Protein AF-A0A834HCZ9-F1 (afdb_monomer_lite)

Structure (mmCIF, N/CA/C/O backbone):
data_AF-A0A834HCZ9-F1
#
_entry.id   AF-A0A834HCZ9-F1
#
loop_
_atom_site.group_PDB
_atom_site.id
_atom_site.type_symbol
_atom_site.label_atom_id
_atom_site.label_alt_id
_atom_site.label_comp_id
_atom_site.label_asym_id
_atom_site.label_entity_id
_atom_site.label_seq_id
_atom_site.pdbx_PDB_ins_code
_atom_site.Cartn_x
_atom_site.Cartn_y
_atom_site.Cartn_z
_atom_site.occupancy
_atom_site.B_iso_or_equiv
_atom_site.auth_seq_id
_atom_site.auth_comp_id
_atom_site.auth_asym_id
_atom_site.auth_atom_id
_atom_site.pdbx_PDB_model_num
ATOM 1 N N . MET A 1 1 ? -36.374 0.928 12.266 1.00 33.06 1 MET A N 1
ATOM 2 C CA . MET A 1 1 ? -35.812 -0.282 11.628 1.00 33.06 1 MET A CA 1
ATOM 3 C C . MET A 1 1 ? -34.668 -0.762 12.506 1.00 33.06 1 MET A C 1
ATOM 5 O O . MET A 1 1 ? -33.720 -0.014 12.688 1.00 33.06 1 MET A O 1
ATOM 9 N N . CYS A 1 2 ? -34.815 -1.922 13.146 1.00 36.78 2 CYS A N 1
ATOM 10 C CA . CYS A 1 2 ? -33.814 -2.497 14.048 1.00 36.78 2 CYS A CA 1
ATOM 11 C C . CYS A 1 2 ? -32.765 -3.234 13.202 1.00 36.78 2 CYS A C 1
ATOM 13 O O . CYS A 1 2 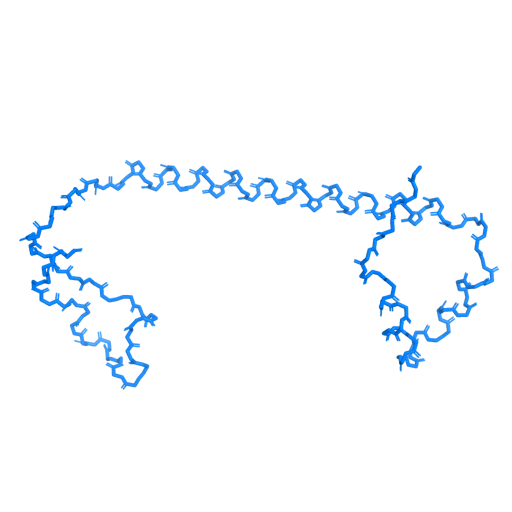? -33.117 -4.161 12.472 1.00 36.78 2 CYS A O 1
ATOM 15 N N . ALA A 1 3 ? -31.510 -2.782 13.230 1.00 40.81 3 ALA A N 1
ATOM 16 C CA . ALA A 1 3 ? -30.418 -3.453 12.535 1.00 40.81 3 ALA A CA 1
ATOM 17 C C . ALA A 1 3 ? -29.936 -4.624 13.397 1.00 40.81 3 ALA A C 1
ATOM 19 O O . ALA A 1 3 ? -29.368 -4.426 14.468 1.00 40.81 3 ALA A O 1
ATOM 20 N N . LYS A 1 4 ? -30.194 -5.849 12.938 1.00 43.56 4 LYS A N 1
ATOM 21 C CA . LYS A 1 4 ? -29.715 -7.066 13.590 1.00 43.56 4 LYS A CA 1
ATOM 22 C C . LYS A 1 4 ? -28.270 -7.302 13.148 1.00 43.56 4 LYS A C 1
ATOM 24 O O . LYS A 1 4 ? -28.021 -7.575 11.975 1.00 43.56 4 LYS A O 1
ATOM 29 N N . VAL A 1 5 ? -27.316 -7.113 14.059 1.00 49.75 5 VAL A N 1
ATOM 30 C CA . VAL A 1 5 ? -25.889 -7.363 13.802 1.00 49.75 5 VAL A CA 1
ATOM 31 C C . VAL A 1 5 ? -25.666 -8.875 13.820 1.00 49.75 5 VAL A C 1
ATOM 33 O O . VAL A 1 5 ? -25.429 -9.472 14.866 1.00 49.75 5 VAL A O 1
ATOM 36 N N . MET A 1 6 ? -25.789 -9.501 12.651 1.00 43.09 6 MET A N 1
ATOM 37 C CA . MET A 1 6 ? -25.532 -10.931 12.471 1.00 43.09 6 MET A CA 1
ATOM 38 C C . MET A 1 6 ? -24.066 -11.226 12.824 1.00 43.09 6 MET A C 1
ATOM 40 O O . MET A 1 6 ? -23.160 -10.703 12.177 1.00 43.09 6 MET A O 1
ATOM 44 N N . GLY A 1 7 ? -23.840 -12.030 13.866 1.00 51.34 7 GLY A N 1
ATOM 45 C CA . GLY A 1 7 ? -22.506 -12.414 14.351 1.00 51.34 7 GLY A CA 1
ATOM 46 C C . GLY A 1 7 ? -22.211 -12.041 15.808 1.00 51.34 7 GLY A C 1
ATOM 47 O O . GLY A 1 7 ? -21.328 -12.648 16.404 1.00 51.34 7 GLY A O 1
ATOM 48 N N . PHE A 1 8 ? -22.967 -11.116 16.415 1.00 49.97 8 PHE A N 1
ATOM 49 C CA . PHE A 1 8 ? -22.888 -10.877 17.867 1.00 49.97 8 PHE A CA 1
ATOM 50 C C . PHE A 1 8 ? -23.699 -11.909 18.671 1.00 49.97 8 PHE A C 1
ATOM 52 O O . PHE A 1 8 ? -23.389 -12.171 19.828 1.00 49.97 8 PHE A O 1
ATOM 59 N N . ASP A 1 9 ? -24.679 -12.562 18.036 1.00 53.81 9 ASP A N 1
ATOM 60 C CA . ASP A 1 9 ? -25.498 -13.623 18.641 1.00 53.81 9 ASP A CA 1
ATOM 61 C C . ASP A 1 9 ? -24.639 -14.809 19.136 1.00 53.81 9 ASP A C 1
ATOM 63 O O . ASP A 1 9 ? -24.907 -15.376 20.192 1.00 53.81 9 ASP A O 1
ATOM 67 N N . ALA A 1 10 ? -23.547 -15.119 18.424 1.00 54.56 10 ALA A N 1
ATOM 68 C CA . ALA A 1 10 ? -22.605 -16.184 18.784 1.00 54.56 10 ALA A CA 1
ATOM 69 C C . ALA A 1 10 ? -21.653 -15.800 19.932 1.00 54.56 10 ALA A C 1
ATOM 71 O O . ALA A 1 10 ? -21.031 -16.667 20.541 1.00 54.56 10 ALA A O 1
ATOM 72 N N . PHE A 1 11 ? -21.524 -14.506 20.246 1.00 58.22 11 PHE A N 1
ATOM 73 C CA . PHE A 1 11 ? -20.646 -14.035 21.319 1.00 58.22 11 PHE A CA 1
ATOM 74 C C . PHE A 1 11 ? -21.198 -14.424 22.695 1.00 58.22 11 PHE A C 1
ATOM 76 O O . PHE A 1 11 ? -20.442 -14.786 23.593 1.00 58.22 11 PHE A O 1
ATOM 83 N N . CYS A 1 12 ? -22.524 -14.418 22.842 1.00 54.31 12 CYS A N 1
ATOM 84 C CA . CYS A 1 12 ? -23.192 -14.884 24.053 1.00 54.31 12 CYS A CA 1
ATOM 85 C C . CYS A 1 12 ? -23.027 -16.397 24.259 1.00 54.31 12 CYS A C 1
ATOM 87 O O . CYS A 1 12 ? -22.833 -16.821 25.394 1.00 54.31 12 CYS A O 1
ATOM 89 N N . GLU A 1 13 ? -23.064 -17.196 23.186 1.00 58.00 13 GLU A N 1
ATOM 90 C CA . GLU A 1 13 ? -22.826 -18.647 23.258 1.00 58.00 13 GLU A CA 1
ATOM 91 C C . GLU A 1 13 ? -21.376 -18.954 23.663 1.00 58.00 13 GLU A C 1
ATOM 93 O O . GLU A 1 13 ? -21.148 -19.749 24.570 1.00 58.00 13 GLU A O 1
ATOM 98 N N . LEU A 1 14 ? -20.402 -18.234 23.093 1.00 58.59 14 LEU A N 1
ATOM 99 C CA . LEU A 1 14 ? -18.978 -18.350 23.439 1.00 58.59 14 LEU A CA 1
ATOM 100 C C . LEU A 1 14 ? -18.664 -17.959 24.891 1.00 58.59 14 LEU A C 1
ATOM 102 O O . LEU A 1 14 ? -17.825 -18.585 25.532 1.00 58.59 14 LEU A O 1
ATOM 106 N N . LEU A 1 15 ? -19.333 -16.934 25.427 1.00 61.34 15 LEU A N 1
ATOM 107 C CA . LEU A 1 15 ? -19.164 -16.516 26.823 1.00 61.34 15 LEU A CA 1
ATOM 108 C C . LEU A 1 15 ? -19.917 -17.410 27.819 1.00 61.34 15 LEU A C 1
ATOM 110 O O . LEU A 1 15 ? -19.579 -17.406 29.002 1.00 61.34 15 LEU A O 1
ATOM 114 N N . ALA A 1 16 ? -20.932 -18.151 27.365 1.00 60.44 16 ALA A N 1
ATOM 115 C CA . ALA A 1 16 ? -21.678 -19.087 28.202 1.00 60.44 16 ALA A CA 1
ATOM 116 C C . ALA A 1 16 ? -20.897 -20.384 28.478 1.00 60.44 16 ALA A C 1
ATOM 118 O O . ALA A 1 16 ? -21.116 -21.011 29.514 1.00 60.44 16 ALA A O 1
ATOM 119 N N . GLU A 1 17 ? -19.975 -20.770 27.590 1.00 63.53 17 GLU A N 1
ATOM 120 C CA . GLU A 1 17 ? -19.097 -21.936 27.776 1.00 63.53 17 GLU A CA 1
ATOM 121 C C . GLU A 1 17 ? -17.920 -21.662 28.726 1.00 63.53 17 GLU A C 1
ATOM 123 O O . GLU A 1 17 ? -17.346 -22.588 29.302 1.00 63.53 17 GLU A O 1
ATOM 128 N N . AS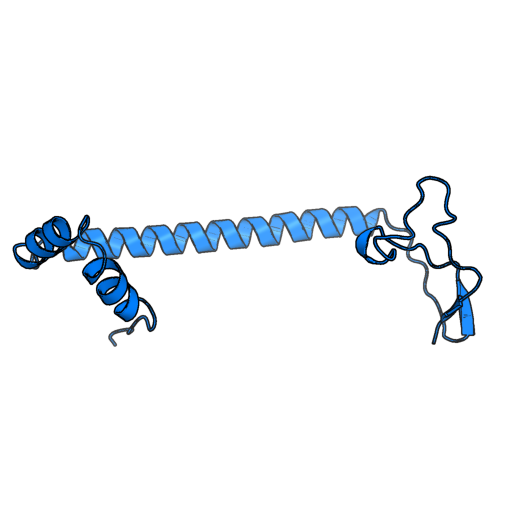P A 1 18 ? -17.574 -20.392 28.936 1.00 64.69 18 ASP A N 1
ATOM 129 C CA . ASP A 1 18 ? -16.428 -20.002 29.745 1.00 64.69 18 ASP A CA 1
ATOM 130 C C . ASP A 1 18 ? -16.848 -19.751 31.207 1.00 64.69 18 ASP A C 1
ATOM 132 O O . ASP A 1 18 ? -17.465 -18.736 31.551 1.00 64.69 18 ASP A O 1
ATOM 136 N N . SER A 1 19 ? -16.511 -20.688 32.108 1.00 65.94 19 SER A N 1
ATOM 137 C CA . SER A 1 19 ? -16.925 -20.657 33.525 1.00 65.94 19 SER A CA 1
ATOM 138 C C . SER A 1 19 ? -16.509 -19.377 34.258 1.00 65.94 19 SER A C 1
ATOM 140 O O . SER A 1 19 ? -17.097 -19.022 35.280 1.00 65.94 19 SER A O 1
ATOM 142 N N . TYR A 1 20 ? -15.493 -18.684 33.738 1.00 66.69 20 TYR A N 1
ATOM 143 C CA . TYR A 1 20 ? -15.000 -17.418 34.271 1.00 66.69 20 TYR A CA 1
ATOM 144 C C . TYR A 1 20 ? -15.990 -16.259 34.091 1.00 66.69 20 TYR A C 1
ATOM 146 O O . TYR A 1 20 ? -16.056 -15.368 34.940 1.00 66.69 20 TYR A O 1
ATOM 154 N N . PHE A 1 21 ? -16.784 -16.264 33.018 1.00 61.25 21 PHE A N 1
ATOM 155 C CA . PHE A 1 21 ? -17.682 -15.159 32.671 1.00 61.25 21 PHE A CA 1
ATOM 156 C C . PHE A 1 21 ? -19.136 -15.385 33.111 1.00 61.25 21 PHE A C 1
ATOM 158 O O . PHE A 1 21 ? -19.933 -14.443 33.099 1.00 61.25 21 PHE A O 1
ATOM 165 N N . ALA A 1 22 ? -19.479 -16.582 33.600 1.00 64.06 22 ALA A N 1
ATOM 166 C CA . ALA A 1 22 ? -20.824 -16.927 34.071 1.00 64.06 22 ALA A CA 1
ATOM 167 C C . ALA A 1 22 ? -21.370 -15.958 35.145 1.00 64.06 22 ALA A C 1
ATOM 169 O O . ALA A 1 22 ? -22.536 -15.561 35.102 1.00 64.06 22 ALA A O 1
ATOM 170 N N . GLY A 1 23 ? -20.520 -15.509 36.077 1.00 62.75 23 GLY A N 1
ATOM 171 C CA . GLY A 1 23 ? -20.898 -14.529 37.107 1.00 62.75 23 GLY A CA 1
ATOM 172 C C . GLY A 1 23 ? -21.165 -13.120 36.559 1.00 62.75 23 GLY A C 1
ATOM 173 O O . GLY A 1 23 ? -21.976 -12.381 37.116 1.00 62.75 23 GLY A O 1
ATOM 174 N N . VAL A 1 24 ? -20.528 -12.759 35.441 1.00 62.91 24 VAL A N 1
ATOM 175 C CA . VAL A 1 24 ? -20.728 -11.471 34.758 1.00 62.91 24 VAL A CA 1
ATOM 176 C C . VAL A 1 24 ? -22.061 -11.476 34.009 1.00 62.91 24 VAL A C 1
ATOM 178 O O . VAL A 1 24 ? -22.833 -10.527 34.137 1.00 62.91 24 VAL A O 1
ATOM 181 N N . LEU A 1 25 ? -22.385 -12.573 33.313 1.00 62.41 25 LEU A N 1
ATOM 182 C CA . LEU A 1 25 ? -23.666 -12.748 32.617 1.00 62.41 25 LEU A CA 1
ATOM 183 C C . LEU A 1 25 ? -24.864 -12.688 33.582 1.00 62.41 25 LEU A C 1
ATOM 185 O O . LEU A 1 25 ? -25.855 -12.014 33.293 1.00 62.41 25 LEU A O 1
ATOM 189 N N . ALA A 1 26 ? -24.751 -13.310 34.761 1.00 64.00 26 ALA A N 1
ATOM 190 C CA . ALA A 1 26 ? -25.784 -13.250 35.798 1.00 64.00 26 ALA A CA 1
ATOM 191 C C . ALA A 1 26 ? -26.030 -11.816 36.313 1.00 64.00 26 ALA A C 1
ATOM 193 O O . ALA A 1 26 ? -27.177 -11.421 36.521 1.00 64.00 26 ALA A O 1
ATOM 194 N N . GLY A 1 27 ? -24.970 -11.011 36.464 1.00 62.94 27 GLY A N 1
ATOM 195 C CA . GLY A 1 27 ? -25.078 -9.605 36.873 1.00 62.94 27 GLY A CA 1
ATOM 196 C C . GLY A 1 27 ? -25.651 -8.681 35.790 1.00 62.94 27 GLY A C 1
ATOM 197 O O . GLY A 1 27 ? -26.332 -7.703 36.109 1.00 62.94 27 GLY A O 1
ATOM 198 N N . MET A 1 28 ? -25.433 -8.999 34.509 1.00 57.38 28 MET A N 1
ATOM 199 C CA . MET A 1 28 ? -25.997 -8.248 33.378 1.00 57.38 28 MET A CA 1
ATOM 200 C C . MET A 1 28 ? -27.511 -8.467 33.233 1.00 57.38 28 MET A C 1
ATOM 202 O O . MET A 1 28 ? -28.232 -7.521 32.914 1.00 57.38 28 MET A O 1
ATOM 206 N N . ALA A 1 29 ? -28.011 -9.670 33.541 1.00 57.78 29 ALA A N 1
ATOM 207 C CA . ALA A 1 29 ? -29.440 -9.992 33.502 1.00 57.78 29 ALA A CA 1
ATOM 208 C C . ALA A 1 29 ? -30.270 -9.218 34.549 1.00 57.78 29 ALA A C 1
ATOM 210 O O . ALA A 1 29 ? -31.433 -8.905 34.310 1.00 57.78 29 ALA A O 1
ATOM 211 N N . SER A 1 30 ? -29.679 -8.840 35.689 1.00 54.41 30 SER A N 1
ATOM 212 C CA . SER A 1 30 ? -30.379 -8.104 36.756 1.00 54.41 30 SER A CA 1
ATOM 213 C C . SER A 1 30 ? -30.423 -6.576 36.580 1.00 54.41 30 SER A C 1
ATOM 215 O O . SER A 1 30 ? -31.036 -5.892 37.396 1.00 54.41 30 SER A O 1
ATOM 217 N N . GLY A 1 31 ? -29.772 -6.015 35.551 1.00 54.66 31 GLY A N 1
ATOM 218 C CA . GLY A 1 31 ? -29.576 -4.561 35.388 1.00 54.66 31 GLY A CA 1
ATOM 219 C C . GLY A 1 31 ? -30.098 -3.952 34.079 1.00 54.66 31 GLY A C 1
ATOM 220 O O . GLY A 1 31 ? -29.694 -2.840 33.725 1.00 54.66 31 GLY A O 1
ATOM 221 N N . GLN A 1 32 ? -30.950 -4.665 33.337 1.00 52.91 32 GLN A N 1
ATOM 222 C CA . GLN A 1 32 ? -31.156 -4.423 31.901 1.00 52.91 32 GLN A CA 1
ATOM 223 C C . GLN A 1 32 ? -31.787 -3.074 31.501 1.00 52.91 32 GLN A C 1
ATOM 225 O O . GLN A 1 32 ? -31.609 -2.669 30.358 1.00 52.91 32 GLN A O 1
ATOM 230 N N . GLU A 1 33 ? -32.439 -2.309 32.379 1.00 50.97 33 GLU A N 1
ATOM 231 C CA . GLU A 1 33 ? -33.152 -1.096 31.922 1.00 50.97 33 GLU A CA 1
ATOM 232 C C . GLU A 1 33 ? -32.336 0.211 31.933 1.00 50.97 33 GLU A C 1
ATOM 234 O O . GLU A 1 33 ? -32.762 1.194 31.332 1.00 50.97 33 GLU A O 1
ATOM 239 N N . ARG A 1 34 ? -31.153 0.274 32.568 1.00 48.34 34 ARG A N 1
ATOM 240 C CA . ARG A 1 34 ? -30.403 1.550 32.719 1.00 48.34 34 ARG A CA 1
ATOM 241 C C . ARG A 1 34 ? -29.015 1.609 32.081 1.00 48.34 34 ARG A C 1
ATOM 243 O O . ARG A 1 34 ? -28.443 2.693 31.992 1.00 48.34 34 ARG A O 1
ATOM 250 N N . ILE A 1 35 ? -28.463 0.480 31.638 1.00 53.44 35 ILE A N 1
ATOM 251 C CA . ILE A 1 35 ? -27.079 0.401 31.129 1.00 53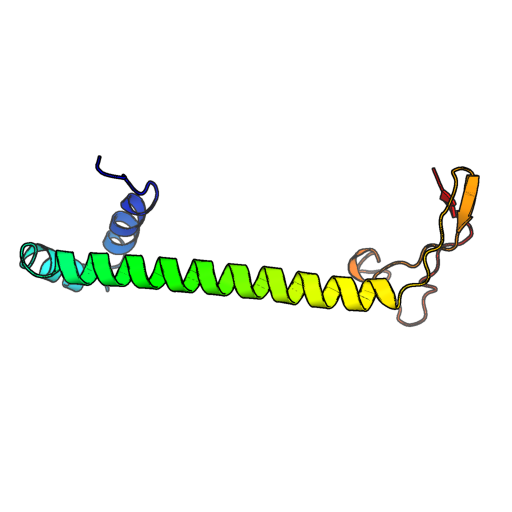.44 35 ILE A CA 1
ATOM 252 C C . ILE A 1 35 ? -27.033 0.427 29.589 1.00 53.44 35 ILE A C 1
ATOM 254 O O . ILE A 1 35 ? -26.029 0.850 29.017 1.00 53.44 35 ILE A O 1
ATOM 258 N N . HIS A 1 36 ? -28.134 0.068 28.917 1.00 53.84 36 HIS A N 1
ATOM 259 C CA . HIS A 1 36 ? -28.194 -0.106 27.460 1.00 53.84 36 HIS A CA 1
ATOM 260 C C . HIS A 1 36 ? -27.774 1.134 26.654 1.00 53.84 36 HIS A C 1
ATOM 262 O O . HIS A 1 36 ? -26.950 1.003 25.755 1.00 53.84 36 HIS A O 1
ATOM 268 N N . GLY A 1 37 ? -28.221 2.339 27.032 1.00 60.50 37 GLY A N 1
ATOM 269 C CA . GLY A 1 37 ? -27.822 3.571 26.331 1.00 60.50 37 GLY A CA 1
ATOM 270 C C . GLY A 1 37 ? -26.308 3.822 26.363 1.00 60.50 37 GLY A C 1
ATOM 271 O O . GLY A 1 37 ? -25.711 4.145 25.346 1.00 60.50 37 GLY A O 1
ATOM 272 N N . LYS A 1 38 ? -25.648 3.553 27.500 1.00 75.25 38 LYS A N 1
ATOM 273 C CA . LYS A 1 38 ? -24.187 3.709 27.626 1.00 75.25 38 LYS A CA 1
ATOM 274 C C . LYS A 1 38 ? -23.410 2.663 26.825 1.00 75.25 38 LYS A C 1
ATOM 276 O O . LYS A 1 38 ? -22.318 2.952 26.344 1.00 75.25 38 LYS A O 1
ATOM 281 N N . ALA A 1 39 ? -23.943 1.447 26.726 1.00 78.75 39 ALA A N 1
ATOM 282 C CA . ALA A 1 39 ? -23.315 0.373 25.964 1.00 78.75 39 ALA A CA 1
ATOM 283 C C . ALA A 1 39 ? -23.429 0.623 24.453 1.00 78.75 39 ALA A C 1
ATOM 285 O O . ALA A 1 39 ? -22.452 0.450 23.727 1.00 78.75 39 ALA A O 1
ATOM 286 N N . GLU A 1 40 ? -24.592 1.080 23.988 1.00 81.94 40 GLU A N 1
ATOM 287 C CA . GLU A 1 40 ? -24.818 1.432 22.585 1.00 81.94 40 GLU A CA 1
ATOM 288 C C . GLU A 1 40 ? -23.943 2.612 22.149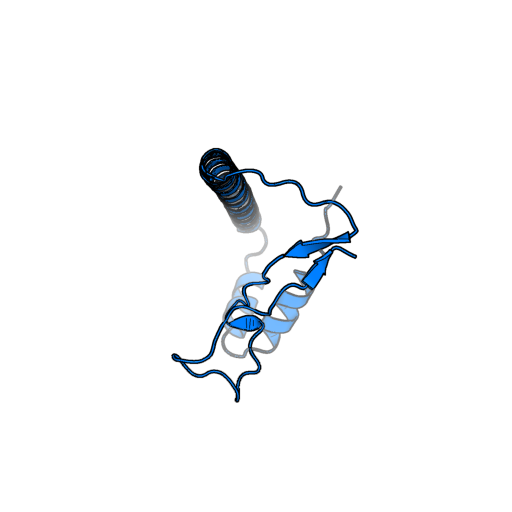 1.00 81.94 40 GLU A C 1
ATOM 290 O O . GLU A 1 40 ? -23.267 2.514 21.122 1.00 81.94 40 GLU A O 1
ATOM 295 N N . ASP A 1 41 ? -23.860 3.669 22.964 1.00 87.06 41 ASP A N 1
ATOM 296 C CA . ASP A 1 41 ? -22.987 4.822 22.710 1.00 87.06 41 ASP A CA 1
ATOM 297 C C . ASP A 1 41 ? -21.510 4.405 22.613 1.00 87.06 41 ASP A C 1
ATOM 299 O O . ASP A 1 41 ? -20.781 4.833 21.715 1.00 87.06 41 ASP A O 1
ATOM 303 N N . PHE A 1 42 ? -21.065 3.509 23.500 1.00 86.69 42 PHE A N 1
ATOM 304 C CA . PHE A 1 42 ? -19.697 2.994 23.492 1.00 86.69 42 PHE A CA 1
ATOM 305 C C . PHE A 1 42 ? -19.386 2.180 22.229 1.00 86.69 42 PHE A C 1
ATOM 307 O O . PHE A 1 42 ? -18.341 2.373 21.601 1.00 86.69 42 PHE A O 1
ATOM 314 N N . VAL A 1 43 ? -20.300 1.296 21.816 1.00 89.50 43 VAL A N 1
ATOM 315 C CA . VAL A 1 43 ? -20.143 0.504 20.586 1.00 89.50 43 VAL A CA 1
ATOM 316 C C . VAL A 1 43 ? -20.106 1.413 19.356 1.00 89.50 43 VAL A C 1
ATOM 318 O O . VAL A 1 43 ? -19.265 1.215 18.476 1.00 89.50 43 VAL A O 1
ATOM 321 N N . GLN A 1 44 ? -20.958 2.438 19.296 1.00 90.31 44 GLN A N 1
ATOM 322 C CA . GLN A 1 44 ? -20.942 3.414 18.203 1.00 90.31 44 GLN A CA 1
ATOM 323 C C . GLN A 1 44 ? -19.625 4.194 18.155 1.00 90.31 44 GLN A C 1
ATOM 325 O O . GLN A 1 44 ? -19.047 4.369 17.078 1.00 90.31 44 GLN A O 1
ATOM 330 N N . GLN A 1 45 ? -19.110 4.615 19.311 1.00 88.44 45 GLN A N 1
ATOM 331 C CA . GLN A 1 45 ? -17.834 5.315 19.398 1.00 88.44 45 GLN A CA 1
ATOM 332 C C . GLN A 1 45 ? -16.672 4.439 18.910 1.00 88.44 45 GLN A C 1
ATOM 334 O O . GLN A 1 45 ? -15.846 4.901 18.121 1.00 88.44 45 GLN A O 1
ATOM 339 N N . LEU A 1 46 ? -16.633 3.163 19.308 1.00 93.69 46 LEU A N 1
ATOM 340 C CA . LEU A 1 46 ? -15.638 2.204 18.819 1.00 93.69 46 LEU A CA 1
ATOM 341 C C . LEU A 1 46 ? -15.707 2.025 17.299 1.00 93.69 46 LEU A C 1
ATOM 343 O O . LEU A 1 46 ? -14.676 2.047 16.627 1.00 93.69 46 LEU A O 1
ATOM 347 N N . GLN A 1 47 ? -16.914 1.886 16.746 1.00 94.38 47 GLN A N 1
ATOM 348 C CA . GLN A 1 47 ? -17.103 1.771 15.299 1.00 94.38 47 GLN A CA 1
ATOM 349 C C . GLN A 1 47 ? -16.634 3.026 14.558 1.00 94.38 47 GLN A C 1
ATOM 351 O O . GLN A 1 47 ? -16.046 2.914 13.482 1.00 94.38 47 GLN A O 1
ATOM 356 N N . CYS A 1 48 ? -16.877 4.209 15.124 1.00 94.62 48 CYS A N 1
ATOM 357 C CA . CYS A 1 48 ? -16.434 5.478 14.556 1.00 94.62 48 CYS A CA 1
ATOM 358 C C . CYS A 1 48 ? -14.902 5.554 14.502 1.00 94.62 48 CYS A C 1
ATOM 360 O O . CYS A 1 48 ? -14.337 5.729 13.423 1.00 94.62 48 CYS A O 1
ATOM 362 N N . ILE A 1 49 ? -14.232 5.300 15.632 1.00 95.75 49 ILE A N 1
ATOM 363 C CA . ILE A 1 49 ? -12.765 5.307 15.735 1.00 95.75 49 ILE A CA 1
ATOM 364 C C . ILE A 1 49 ? -12.145 4.281 14.783 1.00 95.75 49 ILE A C 1
ATOM 366 O O . ILE A 1 49 ? -11.141 4.568 14.130 1.00 95.75 49 ILE A O 1
ATOM 370 N N . HIS A 1 50 ? -12.732 3.085 14.678 1.00 96.00 50 HIS A N 1
ATOM 371 C CA . HIS A 1 50 ? -12.239 2.050 13.774 1.00 96.00 50 HIS A CA 1
ATOM 372 C C . HIS A 1 50 ? -12.299 2.501 12.312 1.00 96.00 50 HIS A C 1
ATOM 374 O O . HIS A 1 50 ? -11.297 2.407 11.605 1.00 96.00 50 HIS A O 1
ATOM 380 N N . LYS A 1 51 ? -13.443 3.048 11.877 1.00 95.75 51 LYS A N 1
A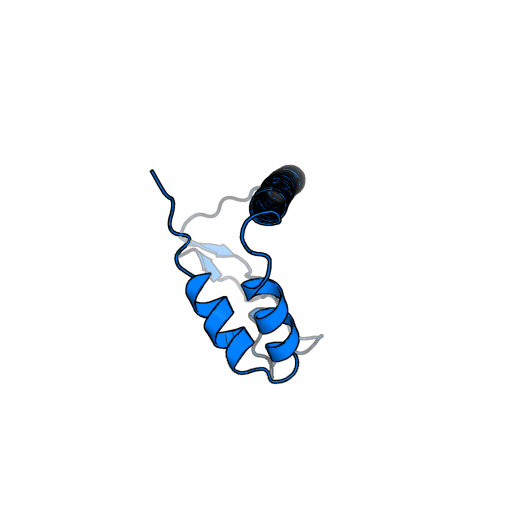TOM 381 C CA . LYS A 1 51 ? -13.618 3.568 10.512 1.00 95.75 51 LYS A CA 1
ATOM 382 C C . LYS A 1 51 ? -12.668 4.725 10.219 1.00 95.75 51 LYS A C 1
ATOM 384 O O . LYS A 1 51 ? -12.048 4.748 9.160 1.00 95.75 51 LYS A O 1
ATOM 389 N N . GLU A 1 52 ? -12.529 5.658 11.155 1.00 97.00 52 GLU A N 1
ATOM 390 C CA . GLU A 1 52 ? -11.617 6.795 11.021 1.00 97.00 52 GLU A CA 1
ATOM 391 C C . GLU A 1 52 ? -10.159 6.326 10.901 1.00 97.00 52 GLU A C 1
ATOM 393 O O . GLU A 1 52 ? -9.430 6.739 10.000 1.00 97.00 52 GLU A O 1
ATOM 398 N N . THR A 1 53 ? -9.747 5.393 11.761 1.00 96.81 53 THR A N 1
ATOM 399 C CA . THR A 1 53 ? -8.398 4.813 11.735 1.00 96.81 53 THR A CA 1
ATOM 400 C C . THR A 1 53 ? -8.140 4.070 10.426 1.00 96.81 53 THR A C 1
ATOM 402 O O . THR A 1 53 ? -7.085 4.242 9.815 1.00 96.81 53 THR A O 1
ATOM 405 N N . GLU A 1 54 ? -9.101 3.272 9.958 1.00 97.25 54 GLU A N 1
ATOM 406 C CA . GLU A 1 54 ? -9.008 2.571 8.679 1.00 97.25 54 GLU A CA 1
ATOM 407 C C . GLU A 1 54 ? -8.847 3.557 7.514 1.00 97.25 54 GLU A C 1
ATOM 409 O O . GLU A 1 54 ? -7.984 3.368 6.653 1.00 97.25 54 GLU A O 1
ATOM 414 N N . GLN A 1 55 ? -9.632 4.636 7.503 1.00 97.44 55 GLN A N 1
ATOM 415 C CA . GLN A 1 55 ? -9.545 5.666 6.475 1.00 97.44 55 GLN A CA 1
ATOM 416 C C . GLN A 1 55 ? -8.177 6.361 6.490 1.00 97.44 55 GLN A C 1
ATOM 418 O O . GLN A 1 55 ? -7.528 6.458 5.449 1.00 97.44 55 GLN A O 1
ATOM 423 N N . HIS A 1 56 ? -7.670 6.741 7.665 1.00 96.94 56 HIS A N 1
ATOM 424 C CA . HIS A 1 56 ? -6.335 7.326 7.804 1.00 96.94 56 HIS A CA 1
ATOM 425 C C . HIS A 1 56 ? -5.212 6.381 7.343 1.00 96.94 56 HIS A C 1
ATOM 427 O O . HIS A 1 56 ? -4.239 6.817 6.715 1.00 96.94 56 HIS A O 1
ATOM 433 N N . LEU A 1 57 ? -5.332 5.076 7.604 1.00 97.75 57 LEU A N 1
ATOM 434 C CA . LEU A 1 57 ? -4.379 4.074 7.119 1.00 97.75 57 LEU A CA 1
ATOM 435 C C . LEU A 1 57 ? -4.422 3.933 5.595 1.00 97.75 57 LEU A C 1
ATOM 437 O O . LEU A 1 57 ? -3.371 3.874 4.952 1.00 97.75 57 LEU A O 1
ATOM 441 N N . ARG A 1 58 ? -5.618 3.926 5.000 1.00 97.19 58 ARG A N 1
ATOM 442 C CA . ARG A 1 58 ? -5.782 3.889 3.541 1.00 97.19 58 ARG A CA 1
ATOM 443 C C . ARG A 1 58 ? -5.171 5.132 2.894 1.00 97.19 58 ARG A C 1
ATOM 445 O O . ARG A 1 58 ? -4.378 5.001 1.961 1.00 97.19 58 ARG A O 1
ATOM 452 N N . ASP A 1 59 ? -5.451 6.313 3.437 1.00 97.56 59 ASP A N 1
ATOM 453 C CA . ASP A 1 59 ? -4.955 7.586 2.911 1.00 97.56 59 ASP A CA 1
ATOM 454 C C . ASP A 1 59 ? -3.433 7.706 3.021 1.00 97.56 59 ASP A C 1
ATOM 456 O O . ASP A 1 59 ? -2.757 8.101 2.068 1.00 97.56 59 ASP A O 1
ATOM 460 N N . SER A 1 60 ? -2.862 7.341 4.170 1.00 95.12 60 SER A N 1
ATOM 461 C CA . SER A 1 60 ? -1.408 7.352 4.363 1.00 95.12 60 SER A CA 1
ATOM 462 C C . SER A 1 60 ? -0.704 6.344 3.452 1.00 95.12 60 SER A C 1
ATOM 464 O O . SER A 1 60 ? 0.309 6.685 2.837 1.00 95.12 60 SER A O 1
ATOM 466 N N . THR A 1 61 ? -1.272 5.148 3.281 1.00 96.50 61 THR A N 1
ATOM 467 C CA . THR A 1 61 ? -0.755 4.136 2.348 1.00 96.50 61 THR A CA 1
ATOM 468 C C . THR A 1 61 ? -0.796 4.640 0.907 1.00 96.50 61 THR A C 1
ATOM 470 O O . THR A 1 61 ? 0.191 4.508 0.182 1.00 96.50 61 THR A O 1
ATOM 473 N N . ALA A 1 62 ? -1.896 5.273 0.488 1.00 96.12 62 ALA A N 1
ATOM 474 C CA . ALA A 1 62 ? -2.027 5.856 -0.844 1.00 96.12 62 ALA A CA 1
ATOM 475 C C . ALA A 1 62 ? -1.003 6.978 -1.083 1.00 96.12 62 ALA A C 1
ATOM 477 O O . ALA A 1 62 ? -0.351 7.004 -2.128 1.00 96.12 62 ALA A O 1
ATOM 478 N N . ARG A 1 63 ? -0.794 7.863 -0.098 1.00 95.56 63 ARG A N 1
ATOM 479 C CA . ARG A 1 63 ? 0.239 8.914 -0.154 1.00 95.56 63 ARG A CA 1
ATOM 480 C C . ARG A 1 63 ? 1.639 8.321 -0.278 1.00 95.56 63 ARG A C 1
ATOM 482 O O . ARG A 1 63 ? 2.413 8.760 -1.127 1.00 95.56 63 ARG A O 1
ATOM 489 N N . TYR A 1 64 ? 1.955 7.312 0.533 1.00 93.94 64 TYR A N 1
ATOM 490 C CA . TYR A 1 64 ? 3.246 6.633 0.479 1.00 93.94 64 TYR A CA 1
ATOM 491 C C . TYR A 1 64 ? 3.475 5.979 -0.885 1.00 93.94 64 TYR A C 1
ATOM 493 O O . TYR A 1 64 ? 4.516 6.201 -1.505 1.00 93.94 64 TYR A O 1
ATOM 501 N N . LYS A 1 65 ? 2.478 5.238 -1.385 1.00 92.38 65 LYS A N 1
ATOM 502 C CA . LYS A 1 65 ? 2.520 4.605 -2.705 1.00 92.38 65 LYS A CA 1
ATOM 503 C C . LYS A 1 65 ? 2.741 5.638 -3.807 1.00 92.38 65 LYS A C 1
ATOM 505 O O . LYS A 1 65 ? 3.665 5.485 -4.590 1.00 92.38 65 LYS A O 1
ATOM 510 N N . HIS A 1 66 ? 1.987 6.737 -3.807 1.00 92.00 66 HIS A N 1
ATOM 511 C CA . HIS A 1 66 ? 2.154 7.808 -4.790 1.00 92.00 66 HIS A CA 1
ATOM 512 C C . HIS A 1 66 ? 3.580 8.387 -4.796 1.00 92.00 66 HIS A C 1
ATOM 514 O O . HIS A 1 66 ? 4.174 8.598 -5.854 1.00 92.00 66 HIS A O 1
ATOM 520 N N . MET A 1 67 ? 4.165 8.623 -3.618 1.00 90.06 67 MET A N 1
ATOM 521 C CA . MET A 1 67 ? 5.541 9.117 -3.511 1.00 90.06 67 MET A CA 1
ATOM 522 C C . MET A 1 67 ? 6.586 8.084 -3.946 1.00 90.06 67 MET A C 1
ATOM 524 O O . MET A 1 67 ? 7.621 8.469 -4.498 1.00 90.06 67 MET A O 1
ATOM 528 N N . ALA A 1 68 ? 6.343 6.800 -3.681 1.00 87.75 68 ALA A N 1
ATOM 529 C CA . ALA A 1 68 ? 7.195 5.710 -4.140 1.00 87.75 68 ALA A CA 1
ATOM 530 C C . ALA A 1 68 ? 7.148 5.596 -5.671 1.00 87.75 68 ALA A C 1
ATOM 532 O O . ALA A 1 68 ? 8.200 5.639 -6.310 1.00 87.75 68 ALA A O 1
ATOM 533 N N . ASP A 1 69 ? 5.944 5.582 -6.243 1.00 87.62 69 ASP A N 1
ATOM 534 C CA . ASP A 1 69 ? 5.700 5.498 -7.683 1.00 87.62 69 ASP A CA 1
ATOM 535 C C . ASP A 1 69 ? 6.317 6.698 -8.421 1.00 87.62 69 ASP A C 1
ATOM 537 O O . ASP A 1 69 ? 6.938 6.526 -9.465 1.00 87.62 69 ASP A O 1
ATOM 541 N N . LYS A 1 70 ? 6.272 7.911 -7.844 1.00 88.00 70 LYS A N 1
ATOM 542 C CA . LYS A 1 70 ? 6.942 9.098 -8.414 1.00 88.00 70 LYS A CA 1
ATOM 543 C C . LYS A 1 70 ? 8.457 8.914 -8.582 1.00 88.00 70 LYS A C 1
ATOM 545 O O . LYS A 1 70 ? 9.061 9.545 -9.447 1.00 88.00 70 LYS A O 1
ATOM 550 N N . LYS A 1 71 ? 9.093 8.103 -7.731 1.00 79.88 71 LYS A N 1
ATOM 551 C CA . LYS A 1 71 ? 10.532 7.800 -7.808 1.00 79.88 71 LYS A CA 1
ATOM 552 C C . LYS A 1 71 ? 10.830 6.576 -8.672 1.00 79.88 71 LYS A C 1
ATOM 554 O O . LYS A 1 71 ? 12.000 6.325 -8.967 1.00 79.88 71 LYS A O 1
ATOM 559 N N . TRP A 1 72 ? 9.818 5.794 -9.038 1.00 83.19 72 TRP A N 1
ATOM 560 C CA . TRP A 1 72 ? 10.001 4.628 -9.885 1.00 83.19 72 TRP A CA 1
ATOM 561 C C . TRP A 1 72 ? 10.250 5.050 -11.329 1.00 83.19 72 TRP A C 1
ATOM 563 O O . TRP A 1 72 ? 9.640 5.974 -11.861 1.00 83.19 72 TRP A O 1
ATOM 573 N N . ARG A 1 73 ? 11.189 4.355 -11.973 1.00 79.94 73 ARG A N 1
ATOM 574 C CA . ARG A 1 73 ? 11.385 4.461 -13.416 1.00 79.94 73 ARG A CA 1
ATOM 575 C C . ARG A 1 73 ? 10.337 3.569 -14.061 1.00 79.94 73 ARG A C 1
ATOM 577 O O . ARG A 1 73 ? 10.439 2.350 -13.945 1.00 79.94 73 ARG A O 1
ATOM 584 N N . PHE A 1 74 ? 9.333 4.174 -14.687 1.00 77.56 74 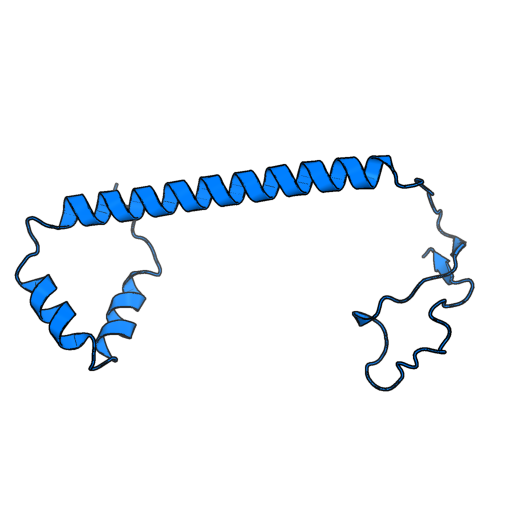PHE A N 1
ATOM 585 C CA . PHE A 1 74 ? 8.404 3.432 -15.529 1.00 77.56 74 PHE A CA 1
ATOM 586 C C . PHE A 1 74 ? 9.178 2.837 -16.707 1.00 77.56 74 PHE A C 1
ATOM 588 O O . PHE A 1 74 ? 9.871 3.553 -17.428 1.00 77.56 74 PHE A O 1
ATOM 595 N N . VAL A 1 75 ? 9.092 1.517 -16.845 1.00 81.25 75 VAL A N 1
ATOM 596 C CA . VAL A 1 75 ? 9.588 0.763 -17.995 1.00 81.25 75 VAL A CA 1
ATOM 597 C C . VAL A 1 75 ? 8.409 -0.068 -18.470 1.00 81.25 75 VAL A C 1
ATOM 599 O O . VAL A 1 75 ? 7.922 -0.923 -17.731 1.00 81.25 75 VAL A O 1
ATOM 602 N N . GLU A 1 76 ? 7.911 0.249 -19.658 1.00 86.88 76 GLU A N 1
ATOM 603 C CA . GLU A 1 76 ? 6.876 -0.538 -20.323 1.00 86.88 76 GLU A CA 1
ATOM 604 C C . GLU A 1 76 ? 7.540 -1.726 -21.021 1.00 86.88 76 GLU A C 1
ATOM 606 O O . GLU A 1 76 ? 8.632 -1.597 -21.578 1.00 86.88 76 GLU A O 1
ATOM 611 N N . PHE A 1 77 ? 6.900 -2.891 -20.939 1.00 88.62 77 PHE A N 1
ATOM 612 C CA . PHE A 1 77 ? 7.356 -4.112 -21.593 1.00 88.62 77 PHE A CA 1
ATOM 613 C C . PHE A 1 77 ? 6.277 -4.586 -22.558 1.00 88.62 77 PHE A C 1
ATOM 615 O O . PHE A 1 77 ? 5.099 -4.616 -22.201 1.00 88.62 77 PHE A O 1
ATOM 622 N N . GLU A 1 78 ? 6.691 -4.986 -23.753 1.00 91.06 78 GLU A N 1
ATOM 623 C CA . GLU A 1 78 ? 5.819 -5.595 -24.754 1.00 91.06 78 GLU A CA 1
ATOM 624 C C . GLU A 1 78 ? 5.976 -7.120 -24.759 1.00 91.06 78 GLU A C 1
ATOM 626 O O . GLU A 1 78 ? 7.014 -7.658 -24.355 1.00 91.06 78 GLU A O 1
ATOM 631 N N . VAL A 1 79 ? 4.948 -7.822 -25.243 1.00 91.88 79 VAL A N 1
ATOM 632 C CA . VAL A 1 79 ? 5.012 -9.274 -25.465 1.00 91.88 79 VAL A CA 1
ATOM 633 C C . VAL A 1 79 ? 6.162 -9.577 -26.431 1.00 91.88 79 VAL A C 1
ATOM 635 O O . VAL A 1 79 ? 6.312 -8.909 -27.455 1.00 91.88 79 VAL A O 1
ATOM 638 N N . GLY A 1 80 ? 7.006 -10.549 -26.088 1.00 90.62 80 GLY A N 1
ATOM 639 C CA . GLY A 1 80 ? 8.229 -10.864 -26.837 1.00 90.62 80 GLY A CA 1
ATOM 640 C C . GLY A 1 80 ? 9.485 -10.113 -26.372 1.00 90.62 80 GLY A C 1
ATOM 641 O O . GLY A 1 80 ? 10.581 -10.356 -26.880 1.00 90.62 80 GLY A O 1
ATOM 642 N N . ASN A 1 81 ? 9.380 -9.203 -25.396 1.00 93.00 81 ASN A N 1
ATOM 643 C CA . ASN A 1 81 ? 10.556 -8.623 -24.741 1.00 93.00 81 ASN A CA 1
ATOM 644 C C . ASN A 1 81 ? 11.206 -9.640 -23.793 1.00 93.00 81 ASN A C 1
ATOM 646 O O . ASN A 1 81 ? 10.519 -10.357 -23.071 1.00 93.00 81 ASN A O 1
ATOM 650 N N . PHE A 1 82 ? 12.540 -9.649 -23.735 1.00 90.19 82 PHE A N 1
ATOM 651 C CA . PHE A 1 82 ? 13.296 -10.493 -22.809 1.00 90.19 82 PHE A CA 1
ATOM 652 C C . PHE A 1 82 ? 13.755 -9.697 -21.587 1.00 90.19 82 PHE A C 1
ATOM 654 O O . PHE A 1 82 ? 14.498 -8.721 -21.710 1.00 90.19 82 PHE A O 1
ATOM 661 N N . VAL A 1 83 ? 13.356 -10.141 -20.395 1.00 89.00 83 VAL A N 1
ATOM 662 C CA . VAL A 1 83 ? 13.653 -9.467 -19.123 1.00 89.00 83 VAL A CA 1
ATOM 663 C C . VAL A 1 83 ? 14.329 -10.405 -18.128 1.00 89.00 83 VAL A C 1
ATOM 665 O O . VAL A 1 83 ? 14.073 -11.603 -18.107 1.00 89.00 83 VAL A O 1
ATOM 668 N N . TYR A 1 84 ? 15.179 -9.860 -17.255 1.00 89.19 84 TYR A N 1
ATOM 669 C CA . TYR A 1 84 ? 15.707 -10.611 -16.112 1.00 89.19 84 TYR A CA 1
ATOM 670 C C . TYR A 1 84 ? 14.708 -10.557 -14.955 1.00 89.19 84 TYR A C 1
ATOM 672 O O . TYR A 1 84 ? 14.514 -9.500 -14.348 1.00 89.19 84 TYR A O 1
ATOM 680 N N . ALA A 1 85 ? 14.113 -11.694 -14.602 1.00 86.19 85 ALA A N 1
ATOM 681 C CA . ALA A 1 85 ? 13.207 -11.771 -13.461 1.00 86.19 85 ALA A CA 1
ATOM 682 C C . ALA A 1 85 ? 13.995 -11.889 -12.146 1.00 86.19 85 ALA A C 1
ATOM 684 O O . ALA A 1 85 ? 14.820 -12.788 -11.976 1.00 86.19 85 ALA A O 1
ATOM 685 N N . ILE A 1 86 ? 13.735 -10.990 -11.191 1.00 84.81 86 ILE A N 1
ATOM 686 C CA . ILE A 1 86 ? 14.303 -11.064 -9.838 1.00 84.81 86 ILE A CA 1
ATOM 687 C C . ILE A 1 86 ? 13.325 -11.822 -8.941 1.00 84.81 86 ILE A C 1
ATOM 689 O O . ILE A 1 86 ? 12.202 -11.375 -8.715 1.00 84.81 86 ILE A O 1
ATOM 693 N N . LEU A 1 87 ? 13.765 -12.948 -8.388 1.00 82.75 87 LEU A N 1
ATOM 694 C CA . LEU A 1 87 ? 12.987 -13.712 -7.422 1.00 82.75 87 LEU A CA 1
ATOM 695 C C . LEU A 1 87 ? 13.025 -13.047 -6.041 1.00 82.75 87 LEU A C 1
ATOM 697 O O . LEU A 1 87 ? 14.091 -12.821 -5.456 1.00 82.75 87 LEU A O 1
ATOM 701 N N . THR A 1 88 ? 11.843 -12.767 -5.497 1.00 79.12 88 THR A N 1
ATOM 702 C CA . THR A 1 88 ? 11.665 -12.391 -4.092 1.00 79.12 88 THR A CA 1
ATOM 703 C C . THR A 1 88 ? 11.883 -13.598 -3.180 1.00 79.12 88 THR A C 1
ATOM 705 O O . THR A 1 88 ? 11.825 -14.749 -3.614 1.00 79.12 88 THR A O 1
ATOM 708 N N . LYS A 1 89 ? 12.148 -13.340 -1.893 1.00 73.38 89 LYS A N 1
ATOM 709 C CA . LYS A 1 89 ? 12.429 -14.394 -0.902 1.00 73.38 89 LYS A CA 1
ATOM 710 C C . LYS A 1 89 ? 11.302 -15.428 -0.813 1.00 73.38 89 LYS A C 1
ATOM 712 O O . LYS A 1 89 ? 11.594 -16.611 -0.733 1.00 73.38 89 LYS A O 1
ATOM 717 N N . ASP A 1 90 ? 10.052 -14.984 -0.916 1.00 71.62 90 ASP A N 1
ATOM 718 C CA . ASP A 1 90 ? 8.868 -15.847 -0.789 1.00 71.62 90 ASP A CA 1
ATOM 719 C C . ASP A 1 90 ? 8.641 -16.755 -2.008 1.00 71.62 90 ASP A C 1
ATOM 721 O O . ASP A 1 90 ? 7.889 -17.719 -1.938 1.00 71.62 90 ASP A O 1
ATOM 725 N N . ARG A 1 91 ? 9.292 -16.450 -3.138 1.00 74.69 91 ARG A N 1
ATOM 726 C CA . ARG A 1 91 ? 9.216 -17.229 -4.387 1.00 74.69 91 ARG A CA 1
ATOM 727 C C . ARG A 1 91 ? 10.434 -18.129 -4.593 1.00 74.69 91 ARG A C 1
ATOM 729 O O . ARG A 1 91 ? 10.523 -18.826 -5.600 1.00 74.69 91 ARG A O 1
ATOM 736 N N . TYR A 1 92 ? 11.379 -18.108 -3.655 1.00 73.88 92 TYR A N 1
ATOM 737 C CA . TYR A 1 92 ? 12.472 -19.066 -3.598 1.00 73.88 92 TYR A CA 1
ATOM 738 C C . TYR A 1 92 ? 11.992 -20.330 -2.888 1.00 73.88 92 TYR A C 1
ATOM 740 O O . TYR A 1 92 ? 11.445 -20.252 -1.791 1.00 73.88 92 TYR A O 1
ATOM 748 N N . PHE A 1 93 ? 12.235 -21.504 -3.475 1.00 71.94 93 PHE A N 1
ATOM 749 C CA . PHE A 1 93 ? 11.978 -22.768 -2.785 1.00 71.94 93 PHE A CA 1
ATOM 750 C C . PHE A 1 93 ? 12.737 -22.781 -1.450 1.00 71.94 93 PHE A C 1
ATOM 752 O O . PHE A 1 93 ? 13.959 -22.613 -1.438 1.00 71.94 93 PHE A O 1
ATOM 759 N N . ALA A 1 94 ? 12.016 -22.976 -0.341 1.00 67.88 94 ALA A N 1
ATOM 760 C CA . ALA A 1 94 ? 12.511 -22.775 1.026 1.00 67.88 94 ALA A CA 1
ATOM 761 C C . ALA A 1 94 ? 13.796 -23.561 1.359 1.00 67.88 94 ALA A C 1
ATOM 763 O O . ALA A 1 94 ? 14.589 -23.126 2.188 1.00 67.88 94 ALA A O 1
ATOM 764 N N . HIS A 1 95 ? 14.042 -24.677 0.666 1.00 68.81 95 HIS A N 1
ATOM 765 C CA . HIS A 1 95 ? 15.222 -25.528 0.854 1.00 68.81 95 HIS A CA 1
ATOM 766 C C . HIS A 1 95 ? 16.381 -25.245 -0.117 1.00 68.81 95 HIS A C 1
ATOM 768 O O . HIS A 1 95 ? 17.488 -25.720 0.107 1.00 68.81 95 HIS A O 1
ATOM 774 N N . ASN A 1 96 ? 16.156 -24.443 -1.163 1.00 67.94 96 ASN A N 1
ATOM 775 C CA . ASN A 1 96 ? 17.166 -24.062 -2.161 1.00 67.94 96 ASN A CA 1
ATOM 776 C C . ASN A 1 96 ? 17.658 -22.617 -1.976 1.00 67.94 96 ASN A C 1
ATOM 778 O O . ASN A 1 96 ? 18.381 -22.078 -2.819 1.00 67.94 96 ASN A O 1
ATOM 782 N N . TYR A 1 97 ? 17.251 -21.957 -0.890 1.00 69.62 97 TYR A N 1
ATOM 783 C CA . TYR A 1 97 ? 17.716 -20.618 -0.576 1.00 69.62 97 TYR A CA 1
ATOM 784 C C . TYR A 1 97 ? 19.167 -20.666 -0.080 1.00 69.62 97 TYR A C 1
ATOM 786 O O . TYR A 1 97 ? 19.452 -21.030 1.057 1.00 69.62 97 TYR A O 1
ATOM 794 N N . ASN A 1 98 ? 20.092 -20.234 -0.933 1.00 75.31 98 ASN A N 1
ATOM 795 C CA . ASN A 1 98 ? 21.461 -19.912 -0.550 1.00 75.31 98 ASN A CA 1
ATOM 796 C C . ASN A 1 98 ? 21.660 -18.395 -0.678 1.00 75.31 98 ASN A C 1
ATOM 798 O O . ASN A 1 98 ? 21.256 -17.783 -1.667 1.00 75.31 98 ASN A O 1
ATOM 802 N N . LYS A 1 99 ? 22.314 -17.772 0.310 1.00 72.69 99 LYS A N 1
ATOM 803 C CA . LYS A 1 99 ? 22.661 -16.341 0.281 1.00 72.69 99 LYS A CA 1
ATOM 804 C C . LYS A 1 99 ? 23.487 -15.967 -0.959 1.00 72.69 99 LYS A C 1
ATOM 806 O O . LYS A 1 99 ? 23.368 -14.838 -1.426 1.00 72.69 99 LYS A O 1
ATOM 811 N N . LEU A 1 100 ? 24.281 -16.908 -1.476 1.00 80.56 100 LEU A N 1
ATOM 812 C CA . LEU A 1 100 ? 25.112 -16.754 -2.672 1.00 80.56 100 LEU A CA 1
ATOM 813 C C . LEU A 1 100 ? 24.420 -17.206 -3.970 1.00 80.56 100 LEU A C 1
ATOM 815 O O . LEU A 1 100 ? 25.001 -17.046 -5.040 1.00 80.56 100 LEU A O 1
ATOM 819 N N . ALA A 1 101 ? 23.206 -17.766 -3.912 1.00 76.44 101 ALA A N 1
ATOM 820 C CA . ALA A 1 101 ? 22.501 -18.177 -5.123 1.00 76.44 101 ALA A CA 1
ATOM 821 C C . ALA A 1 101 ? 22.052 -16.965 -5.951 1.00 76.44 101 ALA A C 1
ATOM 823 O O . ALA A 1 101 ? 21.579 -15.952 -5.423 1.00 76.44 101 ALA A O 1
ATOM 824 N N . THR A 1 102 ? 22.160 -17.099 -7.272 1.00 74.44 102 THR A N 1
ATOM 825 C CA . THR A 1 102 ? 21.733 -16.085 -8.236 1.00 74.44 102 THR A CA 1
ATOM 826 C C . THR A 1 102 ? 20.220 -15.908 -8.191 1.00 74.44 102 THR A C 1
ATOM 828 O O . THR A 1 102 ? 19.482 -16.763 -8.665 1.00 74.44 102 THR A O 1
ATOM 831 N N . ARG A 1 103 ? 19.755 -14.765 -7.672 1.00 79.62 103 ARG A N 1
ATOM 832 C CA . ARG A 1 103 ? 18.319 -14.416 -7.574 1.00 79.62 103 ARG A CA 1
ATOM 833 C C . ARG A 1 103 ? 17.680 -13.956 -8.873 1.00 79.62 103 ARG A C 1
ATOM 835 O O . ARG A 1 103 ? 16.492 -13.647 -8.894 1.00 79.62 103 ARG A O 1
ATOM 842 N N . LYS A 1 104 ? 18.484 -13.838 -9.922 1.00 84.50 104 LYS A N 1
ATOM 843 C CA . LYS A 1 104 ? 18.054 -13.420 -11.247 1.00 84.50 104 LYS A CA 1
ATOM 844 C C . LYS A 1 104 ? 17.874 -14.672 -12.089 1.00 84.50 104 LYS A C 1
ATOM 846 O O . LYS A 1 104 ? 18.837 -15.403 -12.303 1.00 84.50 104 LYS A O 1
ATOM 851 N N . ILE A 1 105 ? 16.656 -14.908 -12.546 1.00 82.12 105 ILE A N 1
ATOM 852 C CA . ILE A 1 105 ? 16.410 -15.825 -13.656 1.00 82.12 105 ILE A CA 1
ATOM 853 C C . ILE A 1 105 ? 16.821 -15.079 -14.933 1.00 82.12 105 ILE A C 1
ATOM 855 O O . ILE A 1 105 ? 16.745 -13.848 -14.965 1.00 82.12 105 ILE A O 1
ATOM 859 N N . GLY A 1 106 ? 17.343 -15.816 -15.920 1.00 82.12 106 GLY A N 1
ATOM 860 C CA . GLY A 1 106 ? 17.857 -15.290 -17.190 1.00 82.12 106 GLY A CA 1
ATOM 861 C C . GLY A 1 106 ? 16.814 -14.530 -18.023 1.00 82.12 106 GLY A C 1
ATOM 862 O O . GLY A 1 106 ? 15.772 -14.154 -17.498 1.00 82.12 106 GLY A O 1
ATOM 863 N N . PRO A 1 107 ? 17.078 -14.284 -19.315 1.00 85.88 107 PRO A N 1
ATOM 864 C CA . PRO A 1 107 ? 16.116 -13.613 -20.182 1.00 85.88 107 PRO A CA 1
ATOM 865 C C . PRO A 1 107 ? 14.839 -14.457 -20.291 1.00 85.88 107 PRO A C 1
ATOM 867 O O . PRO A 1 107 ? 14.824 -15.500 -20.939 1.00 85.88 107 PRO A O 1
ATOM 870 N N . VAL A 1 108 ? 13.787 -14.011 -19.609 1.00 88.19 108 VAL A N 1
ATOM 871 C CA . VAL A 1 108 ? 12.438 -14.569 -19.671 1.00 88.19 108 VAL A CA 1
ATOM 872 C C . VAL A 1 108 ? 11.636 -13.699 -20.622 1.00 88.19 108 VAL A C 1
ATOM 874 O O . VAL A 1 108 ? 11.652 -12.473 -20.500 1.00 88.19 108 VAL A O 1
ATOM 877 N N . GLU A 1 109 ? 10.968 -14.334 -21.573 1.00 91.94 109 GLU A N 1
ATOM 878 C CA . GLU A 1 109 ? 10.052 -13.656 -22.480 1.00 91.94 109 GLU A CA 1
ATOM 879 C C . GLU A 1 109 ? 8.802 -13.200 -21.720 1.00 91.94 109 GLU A C 1
ATOM 881 O O . GLU A 1 109 ? 8.242 -13.945 -20.911 1.00 91.94 109 GLU A O 1
ATOM 886 N N . VAL A 1 110 ? 8.377 -11.963 -21.960 1.00 89.06 110 VAL A N 1
ATOM 887 C CA . VAL A 1 110 ? 7.081 -11.462 -21.498 1.00 89.06 110 VAL A CA 1
ATOM 888 C C . VAL A 1 110 ? 5.997 -12.089 -22.380 1.00 89.06 110 VAL A C 1
ATOM 890 O O . VAL A 1 110 ? 5.985 -11.843 -23.586 1.00 89.06 110 VAL A O 1
ATOM 893 N N . VAL A 1 111 ? 5.135 -12.914 -21.770 1.00 84.88 111 VAL A N 1
ATOM 894 C CA . VAL A 1 111 ? 3.999 -13.623 -22.398 1.00 84.88 111 VAL A CA 1
ATOM 895 C C . VAL A 1 111 ? 2.695 -12.886 -22.132 1.00 84.88 111 VAL A C 1
ATOM 897 O O . VAL A 1 111 ? 2.521 -12.425 -20.979 1.00 84.88 111 VAL A O 1
#

Foldseek 3Di:
DDDDPPPVVVVVVVLVPDPVCPVVVVVCVVPPPPCVVVVVVVVVVVVVVVVVVVVVVVVVVVVVVVVVVVPDDDDDDDFQFWDWDFDDPVRDDPVPDDPPDDRTDGGDGDD

pLDDT: mean 75.92, std 16.71, range [33.06, 97.75]

Organism: Rhododendron simsii (NCBI:txid118357)

Radius of gyration: 27.24 Å; chains: 1; bounding box: 61×35×64 Å

Sequence (111 aa):
MCAKVMGFDAFCELLAEDSYFAGVLAGMASGQERIHGKAEDFVQQLQCIHKETEQHLRDSTARYKHMADKKWRFVEFEVGNFVYAILTKDRYFAHNYNKLATRKIGPVEVV

Secondary structure (DSSP, 8-state):
-----TTTHHHHHHHHS-TTTHHHHHHHHTTTTTSHHHHHHHHHHHHHHHHHHHHHHHHHHHHHHHHHHHHS------TT-EEEEEPPGGGS-TTS--TTS--EEEEEE--